Protein AF-Q6A8W3-F1 (afdb_monomer_lite)

Sequence (99 aa):
MIPEKILWKVYAGALGAVTTIVSQKVVEGVWKYVTGDEETPQPDDPEISTTKALSWALASGIGIAGSQLLIHRFVNKRWMKFSAVNPITGKNLNAEDDD

Secondary structure (DSSP, 8-state):
---HHHHHHHHHHHHHHHHHHHHHHHHHHHHHHHH--SS---TT-TTS-HHHHHHHHHHHHHHHHHHHHHHHHHHHHHHTTT-SB-TTT--BTTSTT--

Radius of gyration: 21.39 Å; chains: 1; bounding box: 45×58×43 Å

pLDDT: mean 70.65, std 11.48, range [44.56, 91.81]

Organism: Cutibacterium acnes (strain DSM 16379 / KPA171202) (NCBI:txid267747)

InterPro domains:
  IPR025329 Protein of unknown function DUF4235 [PF14019] (8-82)

Foldseek 3Di:
DPPVVVVVVVVVVVVVVVVVVVVVVVVQVVCCVPPVDNDDPDPPDPPDDPVNVVVVVVCCVCVVVVVVVVVVVVCQVVCVVPAQARPVPRDRVVPPPPD

Structure (mmCIF, N/CA/C/O backbone):
data_AF-Q6A8W3-F1
#
_entry.id   AF-Q6A8W3-F1
#
loop_
_atom_site.group_PDB
_atom_site.id
_atom_site.type_symbol
_atom_site.label_atom_id
_atom_site.label_alt_id
_atom_site.label_comp_id
_atom_site.label_asym_id
_atom_site.label_entity_id
_atom_site.label_seq_id
_atom_site.pdbx_PDB_ins_code
_atom_site.Cartn_x
_atom_site.Cartn_y
_atom_site.Cartn_z
_atom_site.occupancy
_atom_site.B_iso_or_equiv
_atom_site.auth_seq_id
_atom_site.auth_comp_id
_atom_site.auth_asym_id
_atom_site.auth_atom_id
_atom_site.pdbx_PDB_model_num
ATOM 1 N N . MET A 1 1 ? 16.349 25.073 -22.548 1.00 60.44 1 MET A N 1
ATOM 2 C CA . MET A 1 1 ? 16.277 23.609 -22.359 1.00 60.44 1 MET A CA 1
ATOM 3 C C . MET A 1 1 ? 15.933 23.366 -20.904 1.00 60.44 1 MET A C 1
ATOM 5 O O . MET A 1 1 ? 16.737 23.716 -20.049 1.00 60.44 1 MET A O 1
ATOM 9 N N . ILE A 1 2 ? 14.722 22.889 -20.602 1.00 62.41 2 ILE A N 1
ATOM 10 C CA . ILE A 1 2 ? 14.423 22.427 -19.240 1.00 62.41 2 ILE A CA 1
ATOM 11 C C . ILE A 1 2 ? 15.361 21.238 -19.004 1.00 62.41 2 ILE A C 1
ATOM 13 O O . ILE A 1 2 ? 15.366 20.337 -19.843 1.00 62.41 2 ILE A O 1
ATOM 17 N N . PRO A 1 3 ? 16.193 21.239 -17.950 1.00 81.25 3 PRO A N 1
ATOM 18 C CA . PRO A 1 3 ? 17.118 20.143 -17.713 1.00 81.25 3 PRO A CA 1
ATOM 19 C C . PRO A 1 3 ? 16.318 18.846 -17.631 1.00 81.25 3 PRO A C 1
ATOM 21 O O . PRO A 1 3 ? 15.352 18.776 -16.871 1.00 81.25 3 PRO A O 1
ATOM 24 N N . GLU A 1 4 ? 16.715 17.814 -18.370 1.00 82.25 4 GLU A N 1
ATOM 25 C CA . GLU A 1 4 ? 16.060 16.495 -18.360 1.00 82.25 4 GLU A CA 1
ATOM 26 C C . GLU A 1 4 ? 15.889 15.955 -16.932 1.00 82.25 4 GLU A C 1
ATOM 28 O O . GLU A 1 4 ? 14.892 15.324 -16.597 1.00 82.25 4 GLU A O 1
ATOM 33 N N . LYS A 1 5 ? 16.815 16.319 -16.037 1.00 80.81 5 LYS A N 1
ATOM 34 C CA . LYS A 1 5 ? 16.766 16.031 -14.601 1.00 80.81 5 LYS A CA 1
ATOM 35 C C . LYS A 1 5 ? 15.561 16.654 -13.880 1.00 80.81 5 LYS A C 1
ATOM 37 O O . LYS A 1 5 ? 15.045 16.048 -12.945 1.00 80.81 5 LYS A O 1
ATOM 42 N N . ILE A 1 6 ? 15.121 17.851 -14.274 1.00 88.31 6 ILE A N 1
ATOM 43 C CA . ILE A 1 6 ? 13.911 18.493 -13.733 1.00 88.31 6 ILE A CA 1
ATOM 44 C C . ILE A 1 6 ? 12.671 17.793 -14.286 1.00 88.31 6 ILE A C 1
ATOM 46 O O . ILE A 1 6 ? 11.779 17.458 -13.513 1.00 88.31 6 ILE A O 1
ATOM 50 N N . LEU A 1 7 ? 12.647 17.499 -15.589 1.00 86.00 7 LEU A N 1
ATOM 51 C CA . LEU A 1 7 ? 11.527 16.799 -16.220 1.00 86.00 7 LEU A CA 1
ATOM 52 C C . LEU A 1 7 ? 11.321 15.403 -15.610 1.00 86.00 7 LEU A C 1
ATOM 54 O O . LEU A 1 7 ? 10.205 15.040 -15.254 1.00 86.00 7 LEU A O 1
ATOM 58 N N . TRP A 1 8 ? 12.414 14.669 -15.387 1.00 84.12 8 TRP A N 1
ATOM 59 C CA . TRP A 1 8 ? 12.406 13.379 -14.703 1.00 84.12 8 TRP A CA 1
ATOM 60 C C . TRP A 1 8 ? 11.902 13.480 -13.264 1.00 84.12 8 TRP A C 1
ATOM 62 O O . TRP A 1 8 ? 11.085 12.669 -12.849 1.00 84.12 8 TRP A O 1
ATOM 72 N N . LYS A 1 9 ? 12.340 14.483 -12.492 1.00 86.31 9 LYS A N 1
ATOM 73 C CA . LYS A 1 9 ? 11.862 14.677 -11.114 1.00 86.31 9 LYS A CA 1
ATOM 74 C C . LYS A 1 9 ? 10.373 15.004 -11.053 1.00 86.31 9 LYS A C 1
ATOM 76 O O . LYS A 1 9 ? 9.688 14.499 -10.170 1.00 86.31 9 LYS A O 1
ATOM 81 N N . VAL A 1 10 ? 9.876 15.817 -11.983 1.00 88.88 10 VAL A N 1
ATOM 82 C CA . VAL A 1 10 ? 8.446 16.135 -12.086 1.00 88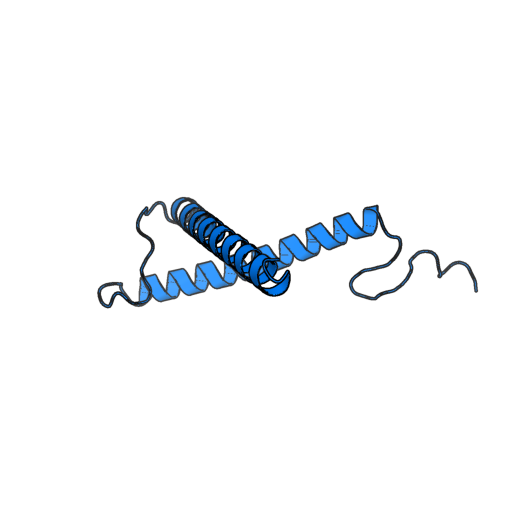.88 10 VAL A CA 1
ATOM 83 C C . VAL A 1 10 ? 7.657 14.892 -12.484 1.00 88.88 10 VAL A C 1
ATOM 85 O O . VAL A 1 10 ? 6.647 14.593 -11.856 1.00 88.88 10 VAL A O 1
ATOM 88 N N . TYR A 1 11 ? 8.144 14.126 -13.462 1.00 85.69 11 TYR A N 1
ATOM 89 C CA . TYR A 1 11 ? 7.509 12.881 -13.885 1.00 85.69 11 TYR A CA 1
ATOM 90 C C . TYR A 1 11 ? 7.494 11.836 -12.766 1.00 85.69 11 TYR A C 1
ATOM 92 O O . TYR A 1 11 ? 6.440 11.301 -12.446 1.00 85.69 11 TYR A O 1
ATOM 100 N N . ALA A 1 12 ? 8.629 11.594 -12.110 1.00 88.19 12 ALA A N 1
ATOM 101 C CA . ALA A 1 12 ? 8.732 10.679 -10.977 1.00 88.19 12 ALA A CA 1
ATOM 102 C C . ALA A 1 12 ? 7.860 11.132 -9.795 1.00 88.19 12 ALA A C 1
ATOM 104 O O . ALA A 1 12 ? 7.211 10.303 -9.162 1.00 88.19 12 ALA A O 1
ATOM 105 N N . GLY A 1 13 ? 7.793 12.440 -9.527 1.00 91.81 13 GLY A N 1
ATOM 106 C CA . GLY A 1 13 ? 6.906 13.007 -8.512 1.00 91.81 13 GLY A CA 1
ATOM 107 C C . GLY A 1 13 ? 5.428 12.803 -8.845 1.00 91.81 13 GLY A C 1
ATOM 108 O O . GLY A 1 13 ? 4.660 12.368 -7.990 1.00 91.81 13 GLY A O 1
ATOM 109 N N . ALA A 1 14 ? 5.035 13.042 -10.098 1.00 88.06 14 ALA A N 1
ATOM 110 C CA . ALA A 1 14 ? 3.669 12.824 -10.567 1.00 88.06 14 ALA A CA 1
ATOM 111 C C . ALA A 1 14 ? 3.286 11.337 -10.529 1.00 88.06 14 ALA A C 1
ATOM 113 O O . ALA A 1 14 ? 2.218 10.985 -10.034 1.00 88.06 14 ALA A O 1
ATOM 114 N N . LEU A 1 15 ? 4.176 10.453 -10.985 1.00 89.44 15 LEU A N 1
ATOM 115 C CA . LEU A 1 15 ? 3.961 9.008 -10.963 1.00 89.44 15 LEU A CA 1
ATOM 116 C C . LEU A 1 15 ? 3.848 8.482 -9.527 1.00 89.44 15 LEU A C 1
ATOM 118 O O . LEU A 1 15 ? 2.977 7.665 -9.234 1.00 89.44 15 LEU A O 1
ATOM 122 N N . GLY A 1 16 ? 4.694 8.985 -8.624 1.00 89.25 16 GLY A N 1
ATOM 123 C CA . GLY A 1 16 ? 4.627 8.680 -7.199 1.00 89.25 16 GLY A CA 1
ATOM 124 C C . GLY A 1 16 ? 3.293 9.109 -6.592 1.00 89.25 16 GLY A C 1
ATOM 125 O O . GLY A 1 16 ? 2.641 8.306 -5.932 1.00 89.25 16 GLY A O 1
ATOM 126 N N . ALA A 1 17 ? 2.830 10.326 -6.889 1.00 89.12 17 ALA A N 1
ATOM 127 C CA . ALA A 1 17 ? 1.543 10.823 -6.405 1.00 89.12 17 ALA A CA 1
ATOM 128 C C . ALA A 1 17 ? 0.363 9.974 -6.906 1.00 89.12 17 ALA A C 1
ATOM 130 O O . ALA A 1 17 ? -0.485 9.570 -6.112 1.00 89.12 17 ALA A O 1
ATOM 131 N N . VAL A 1 18 ? 0.333 9.639 -8.201 1.00 87.06 18 VAL A N 1
ATOM 132 C CA . VAL A 1 18 ? -0.707 8.768 -8.777 1.00 87.06 18 VAL A CA 1
ATOM 133 C C . VAL A 1 18 ? -0.682 7.387 -8.123 1.00 87.06 18 VAL A C 1
ATOM 135 O O . VAL A 1 18 ? -1.731 6.861 -7.758 1.00 87.06 18 VAL A O 1
ATOM 138 N N . THR A 1 19 ? 0.507 6.821 -7.913 1.00 81.50 19 THR A N 1
ATOM 139 C CA . THR A 1 19 ? 0.670 5.520 -7.250 1.00 81.50 19 THR A CA 1
ATOM 140 C C . THR A 1 19 ? 0.129 5.550 -5.822 1.00 81.50 19 THR A C 1
ATOM 142 O O . THR A 1 19 ? -0.568 4.620 -5.414 1.00 81.50 19 THR A O 1
ATOM 145 N N . THR A 1 20 ? 0.382 6.629 -5.077 1.00 82.69 20 THR A N 1
ATOM 146 C CA . THR A 1 20 ? -0.153 6.811 -3.722 1.00 82.69 20 THR A CA 1
ATOM 147 C C . THR A 1 20 ? -1.676 6.889 -3.727 1.00 82.69 20 THR A C 1
ATOM 149 O O . THR A 1 20 ? -2.314 6.190 -2.945 1.00 82.69 20 THR A O 1
ATOM 152 N N . ILE A 1 21 ? -2.273 7.667 -4.636 1.00 82.44 21 ILE A N 1
ATOM 153 C CA . ILE A 1 21 ? -3.737 7.802 -4.739 1.00 82.44 21 ILE A CA 1
ATOM 154 C C . ILE A 1 21 ? -4.385 6.452 -5.066 1.00 82.44 21 ILE A C 1
ATOM 156 O O . ILE A 1 21 ? -5.359 6.053 -4.430 1.00 82.44 21 ILE A O 1
ATOM 160 N N . VAL A 1 22 ? -3.831 5.719 -6.036 1.00 82.81 22 VAL A N 1
ATOM 161 C CA . VAL A 1 22 ? -4.326 4.384 -6.400 1.00 82.81 22 VAL A CA 1
ATOM 162 C C . VAL A 1 22 ? -4.192 3.420 -5.223 1.00 82.81 22 VAL A C 1
ATOM 164 O O . VAL A 1 22 ? -5.129 2.681 -4.932 1.00 82.81 22 VAL A O 1
ATOM 167 N N . SER A 1 23 ? -3.069 3.457 -4.506 1.00 78.19 23 SER A N 1
ATOM 168 C CA . SER A 1 23 ? -2.854 2.614 -3.326 1.00 78.19 23 SER A CA 1
ATOM 169 C C . SER A 1 23 ? -3.870 2.916 -2.225 1.00 78.19 23 SER A C 1
ATOM 171 O O . SER A 1 23 ? -4.456 1.984 -1.682 1.00 78.19 23 SER A O 1
ATOM 173 N N . GLN A 1 24 ? -4.145 4.195 -1.945 1.00 75.06 24 GLN A N 1
ATOM 174 C CA . GLN A 1 24 ? -5.178 4.598 -0.985 1.00 75.06 24 GLN A CA 1
ATOM 175 C C . GLN A 1 24 ? -6.549 4.051 -1.389 1.00 75.06 24 GLN A C 1
ATOM 177 O O . GLN A 1 24 ? -7.211 3.419 -0.574 1.00 75.06 24 GLN A O 1
ATOM 182 N N . LYS A 1 25 ? -6.936 4.178 -2.665 1.00 78.56 25 LYS A N 1
ATOM 183 C CA 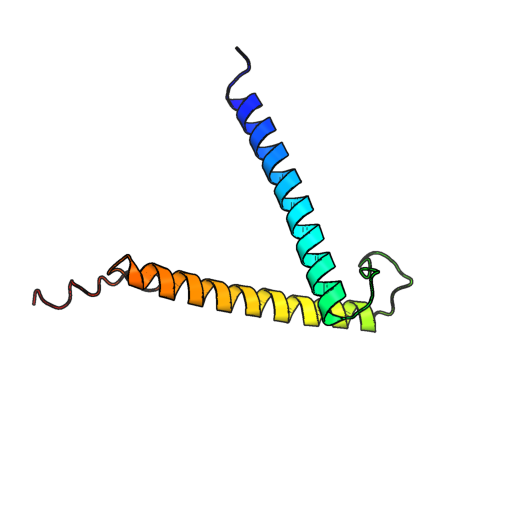. LYS A 1 25 ? -8.217 3.656 -3.176 1.00 78.56 25 LYS A CA 1
ATOM 184 C C . LYS A 1 25 ? -8.332 2.138 -3.079 1.00 78.56 25 LYS A C 1
ATOM 186 O O . LYS A 1 25 ? -9.405 1.620 -2.780 1.00 78.56 25 LYS A O 1
ATOM 191 N N . VAL A 1 26 ? -7.241 1.422 -3.334 1.00 78.62 26 VAL A N 1
ATOM 192 C CA . VAL A 1 26 ? -7.196 -0.039 -3.196 1.00 78.62 26 VAL A CA 1
ATOM 193 C C . VAL A 1 26 ? -7.359 -0.432 -1.729 1.00 78.62 26 VAL A C 1
ATOM 195 O O . VAL A 1 26 ? -8.165 -1.308 -1.430 1.00 78.62 26 VAL A O 1
ATOM 198 N N . VAL A 1 27 ? -6.646 0.231 -0.817 1.00 71.31 27 VAL A N 1
ATOM 199 C CA . VAL A 1 27 ? -6.743 -0.027 0.627 1.00 71.31 27 VAL A CA 1
ATOM 200 C C . VAL A 1 27 ? -8.148 0.289 1.148 1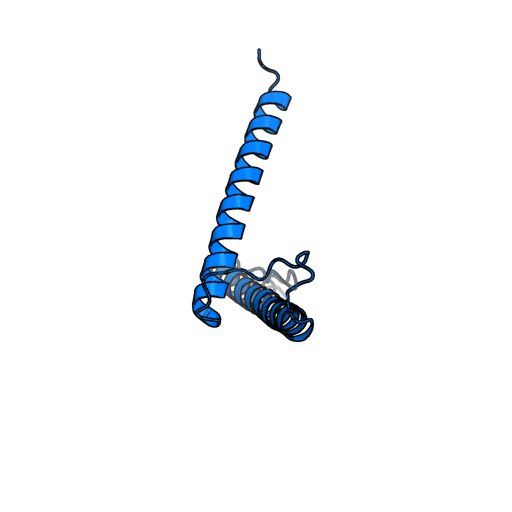.00 71.31 27 VAL A C 1
ATOM 202 O O . VAL A 1 27 ? -8.744 -0.558 1.809 1.00 71.31 27 VAL A O 1
ATOM 205 N N . GLU A 1 28 ? -8.712 1.446 0.790 1.00 71.38 28 GLU A N 1
ATOM 206 C CA . GLU A 1 28 ? -10.099 1.830 1.097 1.00 71.38 28 GLU A CA 1
ATOM 207 C C . GLU A 1 28 ? -11.098 0.784 0.579 1.00 71.38 28 GLU A C 1
ATOM 209 O O . GLU A 1 28 ? -11.979 0.337 1.312 1.00 71.38 28 GLU A O 1
ATOM 214 N N . GLY A 1 29 ? -10.949 0.353 -0.677 1.00 72.06 29 GLY A N 1
ATOM 215 C CA . GLY A 1 29 ? -11.838 -0.623 -1.305 1.00 72.06 29 GLY A CA 1
ATOM 216 C C . GLY A 1 29 ? -11.771 -2.002 -0.650 1.00 72.06 29 GLY A C 1
ATOM 217 O O . GLY A 1 29 ? -12.808 -2.616 -0.403 1.00 72.06 29 GLY A O 1
ATOM 218 N N . VAL A 1 30 ? -10.567 -2.477 -0.327 1.00 71.44 30 VAL A N 1
ATOM 219 C CA . VAL A 1 30 ? -10.367 -3.744 0.392 1.00 71.44 30 VAL A CA 1
ATOM 220 C C . VAL A 1 30 ? -10.963 -3.663 1.797 1.00 71.44 30 VAL A C 1
ATOM 222 O O . VAL A 1 30 ? -11.629 -4.603 2.225 1.00 71.44 30 VAL A O 1
ATOM 225 N N . TRP A 1 31 ? -10.786 -2.539 2.494 1.00 65.44 31 TRP A N 1
ATOM 226 C CA . TRP A 1 31 ? -11.351 -2.337 3.826 1.00 65.44 31 TRP A CA 1
ATOM 227 C C . TRP A 1 31 ? -12.881 -2.338 3.806 1.00 65.44 31 TRP A C 1
ATOM 229 O O . TRP A 1 31 ? -13.508 -3.098 4.544 1.00 65.44 31 TRP A O 1
ATOM 239 N N . LYS A 1 32 ? -13.480 -1.567 2.891 1.00 67.31 32 LYS A N 1
ATOM 240 C CA . LYS A 1 32 ? -14.932 -1.530 2.690 1.00 67.31 32 LYS A CA 1
ATOM 241 C C . LYS A 1 32 ? -15.490 -2.911 2.347 1.00 67.31 32 LYS A C 1
ATOM 243 O O . LYS A 1 32 ? -16.546 -3.286 2.844 1.00 67.31 32 LYS A O 1
ATOM 248 N N . TYR A 1 33 ? -14.782 -3.677 1.518 1.00 66.81 33 TYR A N 1
ATOM 249 C CA . TYR A 1 33 ? -15.202 -5.020 1.122 1.00 66.81 33 TYR A CA 1
ATOM 250 C C . TYR A 1 33 ? -15.179 -6.023 2.283 1.00 66.81 33 TYR A C 1
ATOM 252 O O . TYR A 1 33 ? -16.087 -6.842 2.395 1.00 66.81 33 TYR A O 1
ATOM 260 N N . VAL A 1 34 ? -14.152 -5.981 3.138 1.00 63.34 34 VAL A N 1
ATOM 261 C CA . VAL A 1 34 ? -13.987 -6.954 4.232 1.00 63.34 34 VAL A CA 1
ATOM 262 C C . VAL A 1 34 ? -14.815 -6.581 5.463 1.00 63.34 34 VAL A C 1
ATOM 264 O O . VAL A 1 34 ? -15.401 -7.462 6.086 1.00 63.34 34 VAL A O 1
ATOM 267 N N . THR A 1 35 ? -14.865 -5.296 5.818 1.00 63.78 35 THR A N 1
ATOM 268 C CA . THR A 1 35 ? -15.455 -4.827 7.083 1.00 63.78 35 THR A CA 1
ATOM 269 C C . THR A 1 35 ? -16.879 -4.300 6.905 1.00 63.78 35 THR A C 1
ATOM 271 O O . THR A 1 35 ? -17.649 -4.296 7.859 1.00 63.78 35 THR A O 1
ATOM 274 N N . GLY A 1 36 ? -17.250 -3.845 5.703 1.00 57.78 36 GLY A N 1
ATOM 275 C CA . GLY A 1 36 ? -18.534 -3.181 5.447 1.00 57.78 36 GLY A CA 1
ATOM 276 C C . GLY A 1 36 ? -18.625 -1.737 5.968 1.00 57.78 36 GLY A C 1
ATOM 277 O O . GLY A 1 36 ? -19.544 -1.024 5.578 1.00 57.78 36 GLY A O 1
ATOM 278 N N . ASP A 1 37 ? -17.663 -1.293 6.785 1.00 57.53 37 ASP A N 1
ATOM 279 C CA . ASP A 1 37 ? -17.521 0.089 7.265 1.00 57.53 37 ASP A CA 1
ATOM 280 C C . ASP A 1 37 ? -16.832 0.965 6.199 1.00 57.53 37 ASP A C 1
ATOM 282 O O . ASP A 1 37 ? -15.746 0.635 5.714 1.00 57.53 37 ASP A O 1
ATOM 286 N N . GLU A 1 38 ? -17.449 2.102 5.849 1.00 52.47 38 GLU A N 1
ATOM 287 C CA . GLU A 1 38 ? -16.889 3.093 4.908 1.00 52.47 38 GLU A CA 1
ATOM 288 C C . GLU A 1 38 ? -15.757 3.936 5.512 1.00 52.47 38 GLU A C 1
ATOM 290 O O . GLU A 1 38 ? -14.948 4.494 4.772 1.00 52.47 38 GLU A O 1
ATOM 295 N N . GLU A 1 39 ? -15.668 4.004 6.840 1.00 52.88 39 GLU A N 1
ATOM 296 C CA . GLU A 1 39 ? -14.693 4.836 7.541 1.00 52.88 39 GLU A CA 1
ATOM 297 C C . GLU A 1 39 ? -13.447 4.026 7.912 1.00 52.88 39 GLU A C 1
ATOM 299 O O . GLU A 1 39 ? -13.455 3.128 8.762 1.00 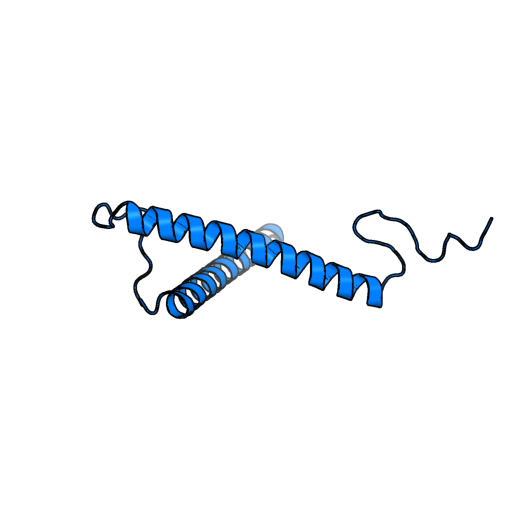52.88 39 GLU A O 1
ATOM 304 N N . THR A 1 40 ? -12.346 4.338 7.227 1.00 54.75 40 THR A N 1
ATOM 305 C CA . THR A 1 40 ? -11.016 3.827 7.552 1.00 54.75 40 THR A CA 1
ATOM 306 C C . THR A 1 40 ? -10.649 4.257 8.973 1.00 54.75 40 THR A C 1
ATOM 308 O O . THR A 1 40 ? -10.651 5.462 9.236 1.00 54.75 40 THR A O 1
ATOM 311 N N . PRO A 1 41 ? -10.291 3.333 9.883 1.00 55.53 41 PRO A N 1
ATOM 312 C CA . PRO A 1 41 ? -9.805 3.711 11.199 1.00 55.53 41 PRO A CA 1
ATOM 313 C C . PRO A 1 41 ? -8.500 4.488 11.015 1.00 55.53 41 PRO A C 1
ATOM 315 O O . PRO A 1 41 ? -7.516 3.914 10.546 1.00 55.53 41 PRO A O 1
ATOM 318 N N . GLN A 1 42 ? -8.490 5.787 11.315 1.00 47.94 42 GLN A N 1
ATOM 319 C CA . GLN A 1 42 ? -7.257 6.565 11.289 1.00 47.94 42 GLN A CA 1
ATOM 320 C C . GLN A 1 42 ? -6.366 6.120 12.457 1.00 47.94 42 GLN A C 1
ATOM 322 O O . GLN A 1 42 ? -6.781 6.234 13.607 1.00 47.94 42 GLN A O 1
ATOM 327 N N . PRO A 1 43 ? -5.148 5.613 12.200 1.00 51.09 43 PRO A N 1
ATOM 328 C CA . PRO A 1 43 ? -4.254 5.129 13.255 1.00 51.09 43 PRO A CA 1
ATOM 329 C C . PRO A 1 43 ? -3.873 6.184 14.305 1.00 51.09 43 PRO A C 1
ATOM 331 O O . PRO A 1 43 ? -3.487 5.807 15.408 1.00 51.09 43 PRO A O 1
ATOM 334 N N . ASP A 1 44 ? -3.983 7.473 13.963 1.00 47.34 44 ASP A N 1
ATOM 335 C CA . ASP A 1 44 ? -3.634 8.618 14.817 1.00 47.34 44 ASP A CA 1
ATOM 336 C C . ASP A 1 44 ? -4.835 9.221 15.568 1.00 47.34 44 ASP A C 1
ATOM 338 O O . ASP A 1 44 ? -4.677 10.221 16.270 1.00 47.34 44 ASP A O 1
ATOM 342 N N . ASP A 1 45 ? -6.032 8.640 15.436 1.00 44.56 45 ASP A N 1
ATOM 343 C CA . ASP A 1 45 ? -7.223 9.117 16.137 1.00 44.56 45 ASP A CA 1
ATOM 344 C C . ASP A 1 45 ? -7.359 8.412 17.509 1.00 44.56 45 ASP A C 1
ATOM 346 O O . ASP A 1 45 ? -7.602 7.199 17.567 1.00 44.56 45 ASP A O 1
ATOM 350 N N . PRO A 1 46 ? -7.174 9.136 18.634 1.00 50.47 46 PRO A N 1
ATOM 351 C CA . PRO A 1 46 ? -7.211 8.569 19.982 1.00 50.47 46 PRO A CA 1
ATOM 352 C C . PRO A 1 46 ? -8.593 8.037 20.396 1.00 50.47 46 PRO A C 1
ATOM 354 O O . PRO A 1 46 ? -8.693 7.384 21.436 1.00 50.47 46 PRO A O 1
ATOM 357 N N . GLU A 1 47 ? -9.649 8.278 19.613 1.00 52.97 47 GLU A N 1
ATOM 358 C CA . GLU A 1 47 ? -11.001 7.769 19.882 1.00 52.97 47 GLU A CA 1
ATOM 359 C C . GLU A 1 47 ? -11.245 6.350 19.340 1.00 52.97 47 GLU A C 1
ATOM 361 O O . GLU A 1 47 ? -12.270 5.724 19.632 1.00 52.97 47 GLU A O 1
ATOM 366 N N . ILE A 1 48 ? -10.292 5.776 18.598 1.00 54.28 48 ILE A N 1
ATOM 367 C CA . ILE A 1 48 ? -10.420 4.414 18.081 1.00 54.28 48 ILE A CA 1
ATOM 368 C C . ILE A 1 48 ? -9.973 3.411 19.146 1.00 54.28 48 ILE A C 1
ATOM 370 O O . ILE A 1 48 ? -8.816 3.377 19.561 1.00 54.28 48 ILE A O 1
ATOM 374 N N . SER A 1 49 ? -10.896 2.537 19.566 1.00 58.69 49 SER A N 1
ATOM 375 C CA . SER A 1 49 ? -10.604 1.420 20.475 1.00 58.69 49 SER A CA 1
ATOM 376 C C . SER A 1 49 ? -9.335 0.681 20.034 1.00 58.69 49 SER A C 1
ATOM 378 O O . SER A 1 49 ? -9.243 0.210 18.898 1.00 58.69 49 SER A O 1
ATOM 380 N N . THR A 1 50 ? -8.370 0.533 20.946 1.00 63.50 50 THR A N 1
ATOM 381 C CA . THR A 1 50 ? -7.097 -0.180 20.728 1.00 63.50 50 THR A CA 1
ATOM 382 C C . THR A 1 50 ? -7.310 -1.567 20.110 1.00 63.50 50 THR A C 1
ATOM 384 O O . THR A 1 50 ? -6.498 -2.042 19.318 1.00 63.50 50 THR A O 1
ATOM 387 N N . THR A 1 51 ? -8.446 -2.204 20.405 1.00 64.06 51 THR A N 1
ATOM 388 C CA . THR A 1 51 ? -8.861 -3.481 19.817 1.00 64.06 51 THR A CA 1
ATOM 389 C C . THR A 1 51 ? -9.154 -3.376 18.315 1.00 64.06 51 THR A C 1
ATOM 391 O O . THR A 1 51 ? -8.793 -4.286 17.568 1.00 64.06 51 THR A O 1
ATOM 394 N N . LYS A 1 52 ? -9.761 -2.277 17.842 1.00 65.00 52 LYS A N 1
ATOM 395 C CA . LYS A 1 52 ? -10.047 -2.036 16.414 1.00 65.00 52 LYS A CA 1
ATOM 396 C C . LYS A 1 52 ? -8.751 -1.760 15.644 1.00 65.00 52 LYS A C 1
ATOM 398 O O . LYS A 1 52 ? -8.550 -2.353 14.587 1.00 65.00 52 LYS A O 1
ATOM 403 N N . ALA A 1 53 ? -7.836 -0.971 16.213 1.00 68.94 53 ALA A N 1
ATOM 404 C CA . ALA A 1 53 ? -6.510 -0.727 15.634 1.00 68.94 53 ALA A CA 1
ATOM 405 C C . ALA A 1 53 ? -5.668 -2.013 15.537 1.00 68.94 53 ALA A C 1
ATOM 407 O O . ALA A 1 53 ? -5.100 -2.313 14.487 1.00 68.94 53 ALA A O 1
ATOM 408 N N . LEU A 1 54 ? -5.645 -2.828 16.599 1.00 74.75 54 LEU A N 1
ATOM 409 C CA . LEU A 1 54 ? -4.930 -4.106 16.604 1.00 74.75 54 LEU A CA 1
ATOM 410 C C . LEU A 1 54 ? -5.531 -5.105 15.602 1.00 74.75 54 LEU A C 1
ATOM 412 O O . LEU A 1 54 ? -4.791 -5.787 14.895 1.00 74.75 54 LEU A O 1
ATOM 416 N N . SER A 1 55 ? -6.861 -5.158 15.497 1.00 71.88 55 SER A N 1
ATOM 417 C CA . SER A 1 55 ? -7.553 -6.010 14.520 1.00 71.88 55 SER A CA 1
ATOM 418 C C . SER A 1 55 ? -7.279 -5.564 13.081 1.00 71.88 55 SER A C 1
ATOM 420 O O . SER A 1 55 ? -7.027 -6.409 12.225 1.00 71.88 55 SER A O 1
ATOM 422 N N . TRP A 1 56 ? -7.253 -4.250 12.821 1.00 71.38 56 TRP A N 1
A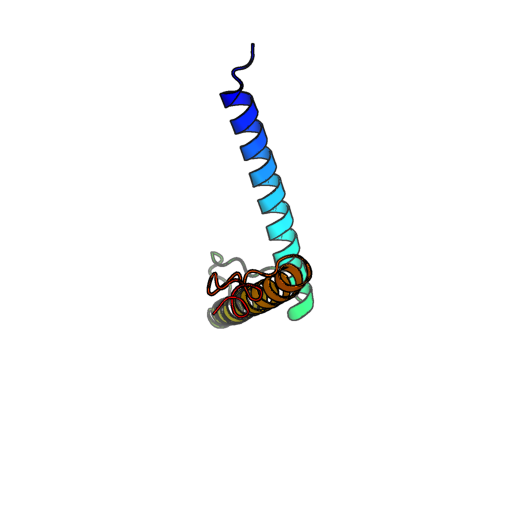TOM 423 C CA . TRP A 1 56 ? -6.861 -3.686 11.525 1.00 71.38 56 TRP A CA 1
ATOM 424 C C . TRP A 1 56 ? -5.414 -4.046 11.173 1.00 71.38 56 TRP A C 1
ATOM 426 O O . TRP A 1 56 ? -5.148 -4.493 10.058 1.00 71.38 56 TRP A O 1
ATOM 436 N N . ALA A 1 57 ? -4.484 -3.927 12.126 1.00 77.31 57 ALA A N 1
ATOM 437 C CA . ALA A 1 57 ? -3.077 -4.263 11.921 1.00 77.31 57 ALA A CA 1
ATOM 438 C C . ALA A 1 57 ? -2.867 -5.762 11.646 1.00 77.31 57 ALA A C 1
ATOM 440 O O . ALA A 1 57 ? -2.118 -6.120 10.740 1.00 77.31 57 ALA A O 1
ATOM 441 N N . LEU A 1 58 ? -3.563 -6.642 12.373 1.00 78.69 58 LEU A N 1
ATOM 442 C CA . LEU A 1 58 ? -3.533 -8.092 12.145 1.00 78.69 58 LEU A CA 1
ATOM 443 C C . LEU A 1 58 ? -4.125 -8.471 10.785 1.00 78.69 58 LEU A C 1
ATOM 445 O O . LEU A 1 58 ? -3.497 -9.212 10.028 1.00 78.69 58 LEU A O 1
ATOM 449 N N . ALA A 1 59 ? -5.301 -7.936 10.449 1.00 74.75 59 ALA A N 1
ATOM 450 C CA . ALA A 1 59 ? -5.947 -8.179 9.162 1.00 74.75 59 ALA A CA 1
ATOM 451 C C . ALA A 1 59 ? -5.081 -7.681 7.996 1.00 74.75 59 ALA A C 1
ATOM 453 O O . ALA A 1 59 ? -4.877 -8.404 7.021 1.00 74.75 59 ALA A O 1
ATOM 454 N N . SER A 1 60 ? -4.506 -6.483 8.126 1.00 72.88 60 SER A N 1
ATOM 455 C CA . SER A 1 60 ? -3.612 -5.898 7.124 1.00 72.88 60 SER A CA 1
ATOM 456 C C . SER A 1 60 ? -2.309 -6.685 7.010 1.00 72.88 60 SER A C 1
ATOM 458 O O . SER A 1 60 ? -1.874 -6.985 5.902 1.00 72.88 60 SER A O 1
ATOM 460 N N . GLY A 1 61 ? -1.715 -7.099 8.131 1.00 78.25 61 GLY A N 1
ATOM 461 C CA . GLY A 1 61 ? -0.502 -7.914 8.147 1.00 78.25 61 GLY A CA 1
ATOM 462 C C . GLY A 1 61 ? -0.689 -9.246 7.420 1.00 78.25 61 GLY A C 1
ATOM 463 O O . GLY A 1 61 ? 0.109 -9.594 6.549 1.00 78.25 61 GLY A O 1
ATOM 464 N N . ILE A 1 62 ? -1.779 -9.962 7.713 1.00 82.12 62 ILE A N 1
ATOM 465 C CA . ILE A 1 62 ? -2.097 -11.243 7.064 1.00 82.12 62 ILE A CA 1
ATOM 466 C C . ILE A 1 62 ? -2.477 -11.030 5.592 1.00 82.12 62 ILE A C 1
ATOM 468 O O . ILE A 1 62 ? -2.026 -11.780 4.725 1.00 82.12 62 ILE A O 1
ATOM 472 N N . GLY A 1 63 ? -3.264 -9.997 5.288 1.00 76.44 63 GLY A N 1
ATOM 473 C CA . GLY A 1 63 ? -3.702 -9.680 3.930 1.00 76.44 63 GLY A CA 1
ATOM 474 C C . GLY A 1 63 ? -2.547 -9.298 3.004 1.00 76.44 63 GLY A C 1
ATOM 475 O O . GLY A 1 63 ? -2.451 -9.826 1.894 1.00 76.44 63 GLY A O 1
ATOM 476 N N . ILE A 1 64 ? -1.635 -8.436 3.462 1.00 76.81 64 ILE A N 1
ATOM 477 C CA . ILE A 1 64 ? -0.453 -8.006 2.701 1.00 76.81 64 ILE A CA 1
ATOM 478 C C . ILE A 1 64 ? 0.501 -9.188 2.501 1.00 76.81 64 ILE A C 1
ATOM 480 O O . ILE A 1 64 ? 0.881 -9.475 1.365 1.00 76.81 64 ILE A O 1
ATOM 484 N N . ALA A 1 65 ? 0.833 -9.925 3.568 1.00 75.88 65 ALA A N 1
ATOM 485 C CA . ALA A 1 65 ? 1.724 -11.083 3.477 1.00 75.88 65 ALA A CA 1
ATOM 486 C C . ALA A 1 65 ? 1.146 -12.188 2.573 1.00 75.88 65 ALA A C 1
ATOM 488 O O . ALA A 1 65 ? 1.853 -12.748 1.731 1.00 75.88 65 ALA A O 1
ATOM 489 N N . GLY A 1 66 ? -0.155 -12.464 2.691 1.00 80.75 66 GLY A N 1
ATOM 490 C CA . GLY A 1 66 ? -0.862 -13.414 1.834 1.00 80.75 66 GLY A CA 1
ATOM 491 C C . GLY A 1 66 ? -0.881 -12.975 0.370 1.00 80.75 66 GLY A C 1
ATOM 492 O O . GLY A 1 66 ? -0.582 -13.772 -0.520 1.00 80.75 66 GLY A O 1
ATOM 493 N N . SER A 1 67 ? -1.154 -11.696 0.107 1.00 76.44 67 SER A N 1
ATOM 494 C CA . SER A 1 67 ? -1.151 -11.136 -1.251 1.00 76.44 67 SER A CA 1
ATOM 495 C C . SER A 1 67 ? 0.232 -11.212 -1.893 1.00 76.44 67 SER A C 1
ATOM 497 O O . SER A 1 67 ? 0.353 -11.633 -3.043 1.00 76.44 67 SER A O 1
ATOM 499 N N . GLN A 1 68 ? 1.285 -10.880 -1.144 1.00 74.38 68 GLN A N 1
ATOM 500 C CA . GLN A 1 68 ? 2.663 -10.967 -1.617 1.00 74.38 68 GLN A CA 1
ATOM 501 C C . GLN A 1 68 ? 3.047 -12.414 -1.965 1.00 74.38 68 GLN A C 1
ATOM 503 O O . GLN A 1 68 ? 3.610 -12.659 -3.033 1.00 74.38 68 GLN A O 1
ATOM 508 N N . LEU A 1 69 ? 2.659 -13.389 -1.134 1.00 80.62 69 LEU A N 1
ATOM 509 C CA . LEU A 1 69 ? 2.868 -14.814 -1.414 1.00 80.62 69 LEU A CA 1
ATOM 510 C C . LEU A 1 69 ? 2.151 -15.259 -2.700 1.00 80.62 69 LEU A C 1
ATOM 512 O O . LEU A 1 69 ? 2.734 -15.956 -3.537 1.00 80.62 69 LEU A O 1
ATOM 516 N N . LEU A 1 70 ? 0.891 -14.853 -2.878 1.00 81.94 70 LEU A N 1
ATOM 517 C CA . LEU A 1 70 ? 0.093 -15.198 -4.057 1.00 81.94 70 LEU A CA 1
ATOM 518 C C . LEU A 1 70 ? 0.654 -14.566 -5.333 1.00 81.94 70 LEU A C 1
ATOM 520 O O . LEU A 1 70 ? 0.754 -15.247 -6.354 1.00 81.94 70 LEU A O 1
ATOM 524 N N . ILE A 1 71 ? 1.071 -13.302 -5.268 1.00 78.06 71 ILE A N 1
ATOM 525 C CA . ILE A 1 71 ? 1.708 -12.591 -6.381 1.00 78.06 71 ILE A CA 1
ATOM 526 C C . ILE A 1 71 ? 3.030 -13.254 -6.752 1.00 78.06 71 ILE A C 1
ATOM 528 O O . ILE A 1 71 ? 3.237 -13.542 -7.927 1.00 78.06 71 ILE A O 1
ATOM 532 N N . HIS A 1 72 ? 3.888 -13.580 -5.780 1.00 76.81 72 HIS A N 1
ATOM 533 C CA . HIS A 1 72 ? 5.134 -14.304 -6.044 1.00 76.81 72 HIS A CA 1
ATOM 534 C C . HIS A 1 72 ? 4.848 -15.641 -6.733 1.00 76.81 72 HIS A C 1
ATOM 536 O O . HIS A 1 72 ? 5.489 -15.990 -7.722 1.00 76.81 72 HIS A O 1
ATOM 542 N N . ARG A 1 73 ? 3.825 -16.372 -6.278 1.00 76.44 73 ARG A N 1
ATOM 543 C CA . ARG A 1 73 ? 3.419 -17.636 -6.899 1.00 76.44 73 ARG A CA 1
ATOM 544 C C . ARG A 1 73 ? 2.890 -17.441 -8.320 1.00 76.44 73 ARG A C 1
ATOM 546 O O . ARG A 1 73 ? 3.200 -18.248 -9.196 1.00 76.44 73 ARG A O 1
ATOM 553 N N . PHE A 1 74 ? 2.115 -16.388 -8.563 1.00 80.56 74 PHE A N 1
ATOM 554 C CA . PHE A 1 74 ? 1.554 -16.086 -9.876 1.00 80.56 74 PHE A CA 1
ATOM 555 C C . PHE A 1 74 ? 2.632 -15.644 -10.866 1.00 80.56 74 PHE A C 1
ATOM 557 O O . PHE A 1 74 ? 2.703 -16.186 -11.968 1.00 80.56 74 PHE A O 1
ATOM 564 N N . VAL A 1 75 ? 3.504 -14.721 -10.455 1.00 78.88 75 VAL A N 1
ATOM 565 C CA . VAL A 1 75 ? 4.648 -14.247 -11.241 1.00 78.88 75 VAL A CA 1
ATOM 566 C C . VAL A 1 75 ? 5.583 -15.409 -11.551 1.00 78.88 75 VAL A C 1
ATOM 568 O O . VAL A 1 75 ? 5.882 -15.619 -12.720 1.00 78.88 75 VAL A O 1
ATOM 571 N N . ASN A 1 76 ? 5.943 -16.242 -10.569 1.00 71.12 76 ASN A N 1
ATOM 572 C CA . ASN A 1 76 ? 6.790 -17.415 -10.804 1.00 71.12 76 ASN A CA 1
ATOM 573 C C . ASN A 1 76 ? 6.136 -18.413 -11.770 1.00 71.12 76 ASN A C 1
ATOM 575 O O . ASN A 1 76 ? 6.785 -18.888 -12.700 1.00 71.12 76 ASN A O 1
ATOM 579 N N . LYS A 1 77 ? 4.834 -18.699 -11.613 1.00 74.31 77 LYS A N 1
ATOM 580 C CA . LYS A 1 77 ? 4.090 -19.588 -12.525 1.00 74.31 77 LYS A CA 1
ATOM 581 C C . LYS A 1 77 ? 4.002 -19.016 -13.944 1.00 74.31 77 LYS A C 1
ATOM 583 O O . LYS A 1 77 ? 4.032 -19.771 -14.913 1.00 74.31 77 LYS A O 1
ATOM 588 N N . ARG A 1 78 ? 3.880 -17.693 -14.080 1.00 74.44 78 ARG A N 1
ATOM 589 C CA . ARG A 1 78 ? 3.838 -16.998 -15.373 1.00 74.44 78 ARG A CA 1
ATOM 590 C C . ARG A 1 78 ? 5.223 -16.950 -16.023 1.00 74.44 78 ARG A C 1
ATOM 592 O O . ARG A 1 78 ? 5.311 -17.196 -17.218 1.00 74.44 78 ARG A O 1
ATOM 599 N N . TRP A 1 79 ? 6.273 -16.692 -15.246 1.00 65.12 79 TRP A N 1
ATOM 600 C CA . TRP A 1 79 ? 7.670 -16.641 -15.680 1.00 65.12 79 TRP A CA 1
ATOM 601 C C . TRP A 1 79 ? 8.137 -18.004 -16.194 1.00 65.12 79 TRP A C 1
ATOM 603 O O . TRP A 1 79 ? 8.606 -18.091 -17.319 1.00 65.12 79 TRP A O 1
ATOM 613 N N . MET A 1 80 ? 7.838 -19.094 -15.479 1.00 62.47 80 MET A N 1
ATOM 614 C CA . MET A 1 80 ? 8.121 -20.465 -15.944 1.00 62.47 80 MET A CA 1
ATOM 615 C C . MET A 1 80 ? 7.419 -20.837 -17.264 1.00 62.47 80 MET A C 1
ATOM 617 O O . MET A 1 80 ? 7.833 -21.773 -17.936 1.00 62.47 80 MET A O 1
ATOM 621 N N . LYS A 1 81 ? 6.358 -20.117 -17.664 1.00 65.62 81 LYS A N 1
ATOM 622 C CA . LYS A 1 81 ? 5.694 -20.317 -18.964 1.00 65.62 81 LYS A CA 1
ATOM 623 C C . LYS A 1 81 ? 6.447 -19.648 -20.125 1.00 65.62 81 LYS A C 1
ATOM 625 O O . LYS A 1 81 ? 6.224 -20.020 -21.271 1.00 65.62 81 LYS A O 1
ATOM 630 N N . PHE A 1 82 ? 7.291 -18.656 -19.841 1.00 65.25 82 PHE A N 1
ATOM 631 C CA . PHE A 1 82 ? 8.012 -17.871 -20.850 1.00 65.25 82 PHE A CA 1
ATOM 632 C C . PHE A 1 82 ? 9.536 -18.013 -20.773 1.00 65.25 82 PHE A C 1
ATOM 634 O O . PHE A 1 82 ? 10.213 -17.720 -21.752 1.00 65.25 82 PHE A O 1
ATOM 641 N N . SER A 1 83 ? 10.085 -18.481 -19.653 1.00 59.59 83 SER A N 1
ATOM 642 C CA . SER A 1 83 ? 11.518 -18.685 -19.459 1.00 59.59 83 SER A CA 1
ATOM 643 C C . SER A 1 83 ? 11.797 -20.071 -18.883 1.00 59.59 83 SER A C 1
ATOM 645 O O . SER A 1 83 ? 11.189 -20.458 -17.885 1.00 59.59 83 SER A O 1
ATOM 647 N N . ALA A 1 84 ? 12.785 -20.768 -19.444 1.00 63.59 84 ALA A N 1
ATOM 648 C CA . ALA A 1 84 ? 13.282 -22.047 -18.930 1.00 63.59 84 ALA A CA 1
ATOM 649 C C . ALA A 1 84 ? 14.161 -21.906 -17.670 1.00 63.59 84 ALA A C 1
ATOM 651 O O . ALA A 1 84 ? 14.713 -22.884 -17.178 1.00 63.59 84 ALA A O 1
ATOM 652 N N . VAL A 1 85 ? 14.308 -20.691 -17.140 1.00 63.16 85 VAL A N 1
ATOM 653 C CA . VAL A 1 85 ? 15.138 -20.403 -15.970 1.00 63.16 85 VAL A CA 1
ATOM 654 C C . VAL A 1 85 ? 14.247 -20.232 -14.749 1.00 63.16 85 VAL A C 1
ATOM 656 O O . VAL A 1 85 ? 13.338 -19.398 -14.736 1.00 63.16 85 VAL A O 1
ATOM 659 N N . ASN A 1 86 ? 14.521 -21.011 -13.705 1.00 68.69 86 ASN A N 1
ATOM 660 C CA . ASN A 1 86 ? 13.839 -20.879 -12.429 1.00 68.69 86 ASN A CA 1
ATOM 661 C C . ASN A 1 86 ? 14.210 -19.528 -11.777 1.00 68.69 86 ASN A C 1
ATOM 663 O O . ASN A 1 86 ? 15.386 -19.299 -11.503 1.00 68.69 86 ASN A O 1
ATOM 667 N N . PRO A 1 87 ? 13.247 -18.640 -11.477 1.00 59.84 87 PRO A N 1
ATOM 668 C CA . PRO A 1 87 ? 13.541 -17.303 -10.958 1.00 59.84 87 PRO A CA 1
ATOM 669 C C . PRO A 1 87 ? 13.986 -17.288 -9.486 1.00 59.84 87 PRO A C 1
ATOM 671 O O . PRO A 1 87 ? 14.518 -16.285 -9.026 1.00 59.84 87 PRO A O 1
ATOM 674 N N . ILE A 1 88 ? 13.770 -18.376 -8.739 1.00 62.03 88 ILE A N 1
ATOM 675 C CA . ILE A 1 88 ? 14.138 -18.488 -7.317 1.00 62.03 88 ILE A CA 1
ATOM 676 C C . ILE A 1 88 ? 15.532 -19.107 -7.161 1.00 62.03 88 ILE A C 1
ATOM 678 O O . ILE A 1 88 ? 16.302 -18.693 -6.303 1.00 62.03 88 ILE A O 1
ATOM 682 N N . THR A 1 89 ? 15.854 -20.116 -7.973 1.00 67.50 89 THR A N 1
ATOM 683 C CA . THR A 1 89 ? 17.120 -20.872 -7.883 1.00 67.50 89 THR A CA 1
ATOM 684 C C . THR A 1 89 ? 18.121 -20.531 -8.983 1.00 67.50 89 THR A C 1
ATOM 686 O O . THR A 1 89 ? 19.266 -20.957 -8.900 1.00 67.50 89 THR A O 1
ATOM 689 N N . GLY A 1 90 ? 17.715 -19.812 -10.032 1.00 64.94 90 GLY A N 1
ATOM 690 C CA . GLY A 1 90 ? 18.559 -19.489 -11.187 1.00 64.94 90 GLY A CA 1
ATOM 691 C C . GLY A 1 90 ? 18.881 -20.678 -12.101 1.00 64.94 90 GLY A C 1
ATOM 692 O O . GLY A 1 90 ? 19.550 -20.498 -13.114 1.00 64.94 90 GLY A O 1
ATOM 693 N N . LYS A 1 91 ? 18.408 -21.890 -11.776 1.00 69.19 91 LYS A N 1
ATOM 694 C CA . LYS A 1 91 ? 18.696 -23.111 -12.538 1.00 69.19 91 LYS A CA 1
ATOM 695 C C . LYS A 1 91 ? 17.970 -23.079 -13.888 1.00 69.19 91 LYS A C 1
ATOM 697 O O . LYS A 1 91 ? 16.757 -22.851 -13.932 1.00 69.19 91 LYS A O 1
ATOM 702 N N . ASN A 1 92 ? 18.711 -23.296 -14.974 1.00 67.06 92 ASN A N 1
ATOM 703 C CA . ASN A 1 92 ? 18.150 -23.480 -16.310 1.00 67.06 92 ASN A CA 1
ATOM 704 C C . ASN A 1 92 ? 17.658 -24.926 -16.435 1.00 67.06 92 ASN A C 1
ATOM 706 O O . ASN A 1 92 ? 18.450 -25.858 -16.360 1.00 67.06 92 ASN A O 1
ATOM 710 N N . LEU A 1 93 ? 16.351 -25.102 -16.606 1.00 65.81 93 LEU A N 1
ATOM 711 C CA . LEU A 1 93 ? 15.702 -26.407 -16.717 1.00 65.81 93 LEU A CA 1
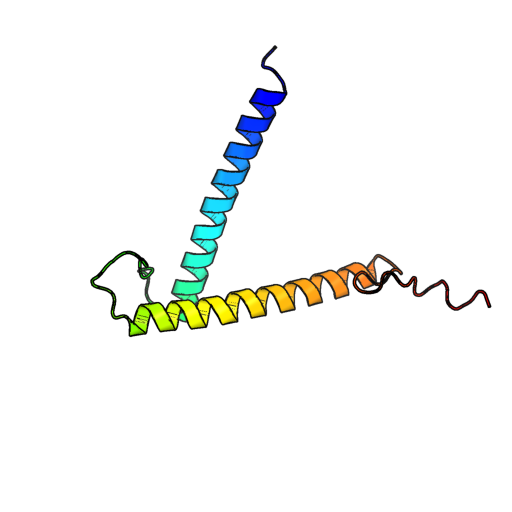ATOM 712 C C . LEU A 1 93 ? 16.089 -27.152 -18.007 1.00 65.81 93 LEU A C 1
ATOM 714 O O . LEU A 1 93 ? 15.860 -28.350 -18.083 1.00 65.81 93 LEU A O 1
ATOM 718 N N . ASN A 1 94 ? 16.692 -26.462 -18.981 1.00 63.53 94 ASN A N 1
ATOM 719 C CA . ASN A 1 94 ? 17.176 -27.044 -20.236 1.00 63.53 94 ASN A CA 1
ATOM 720 C C . ASN A 1 94 ? 18.676 -27.400 -20.206 1.00 63.53 94 ASN A C 1
ATOM 722 O O . ASN A 1 94 ? 19.210 -27.800 -21.230 1.00 63.53 94 ASN A O 1
ATOM 726 N N . ALA A 1 95 ? 19.378 -27.170 -19.090 1.00 61.44 95 ALA A N 1
ATOM 727 C CA . ALA A 1 95 ? 20.819 -27.428 -18.978 1.00 61.44 95 ALA A CA 1
ATOM 728 C C . ALA A 1 95 ? 21.149 -28.798 -18.354 1.00 61.44 95 ALA A C 1
ATOM 730 O O . ALA A 1 95 ? 22.318 -29.105 -18.177 1.00 61.44 95 ALA A O 1
ATOM 731 N N . GLU A 1 96 ? 20.138 -29.599 -18.001 1.00 58.38 96 GLU A N 1
ATOM 732 C CA . GLU A 1 96 ? 20.323 -30.931 -17.397 1.00 58.38 96 GLU A CA 1
ATOM 733 C C . GLU A 1 96 ? 20.522 -32.044 -18.453 1.00 58.38 96 GLU A C 1
ATOM 735 O O . GLU A 1 96 ? 20.667 -33.202 -18.081 1.00 58.38 96 GLU A O 1
ATOM 740 N N . ASP A 1 97 ? 20.526 -31.704 -19.751 1.00 56.53 97 ASP A N 1
ATOM 741 C CA . ASP A 1 97 ? 20.639 -32.658 -20.872 1.00 56.53 97 ASP A CA 1
ATOM 742 C C . ASP A 1 97 ? 22.050 -32.708 -21.520 1.00 56.53 97 ASP A C 1
ATOM 744 O O . ASP A 1 97 ? 22.218 -33.387 -22.529 1.00 56.53 97 ASP A O 1
ATOM 748 N N . ASP A 1 98 ? 23.056 -32.009 -20.970 1.00 55.56 98 ASP A N 1
ATOM 749 C CA . ASP A 1 98 ? 24.416 -31.862 -21.550 1.00 55.56 98 ASP A CA 1
ATOM 750 C C . ASP A 1 98 ? 25.546 -32.478 -20.669 1.00 55.56 98 ASP A C 1
ATOM 752 O O . ASP A 1 98 ? 26.683 -32.001 -20.700 1.00 55.56 98 ASP A O 1
ATOM 756 N N . ASP A 1 99 ? 25.246 -33.525 -19.881 1.00 51.41 99 ASP A N 1
ATOM 757 C CA . ASP A 1 99 ? 26.245 -34.375 -19.182 1.00 51.41 99 ASP A CA 1
ATOM 758 C C . ASP A 1 99 ? 26.597 -35.649 -19.983 1.00 51.41 99 ASP A C 1
ATOM 760 O O . ASP A 1 99 ? 25.668 -36.350 -20.453 1.00 51.41 99 ASP A O 1
#